Protein AF-A0A926ZG13-F1 (afdb_monomer)

Radius of gyration: 16.84 Å; Cα contacts (8 Å, |Δi|>4): 70; chains: 1; bounding box: 50×22×43 Å

pLDDT: mean 82.91, std 11.19, range [50.75, 96.88]

Sequence (94 aa):
MCYHIYGLPLATQLPKISGLRNSRSEYGIEIILTVAFLHYWIGISLDHVCEVMAFFTGLEVSKSQANALLNQLSHDWKQEYNTLAELLAQQLVI

Structure (mmCIF, N/CA/C/O backbone):
data_AF-A0A926ZG13-F1
#
_entry.id   AF-A0A926ZG13-F1
#
loop_
_atom_site.group_PDB
_atom_site.id
_atom_site.type_symbol
_atom_site.label_atom_id
_atom_site.label_alt_id
_atom_site.label_comp_id
_atom_site.label_asym_id
_atom_site.label_entity_id
_atom_site.label_seq_id
_atom_site.pdbx_PDB_ins_code
_atom_site.Cartn_x
_atom_site.Cartn_y
_atom_site.Cartn_z
_atom_site.occupancy
_atom_site.B_iso_or_equiv
_atom_site.auth_seq_id
_atom_site.auth_comp_id
_atom_site.auth_asym_id
_atom_site.auth_atom_id
_atom_site.pdbx_PDB_model_num
ATOM 1 N N . MET A 1 1 ? -9.470 -5.768 7.486 1.00 59.69 1 MET A N 1
ATOM 2 C CA . MET A 1 1 ? -9.445 -5.496 8.940 1.00 59.69 1 MET A CA 1
ATOM 3 C C . MET A 1 1 ? -8.878 -4.100 9.157 1.00 59.69 1 MET A C 1
ATOM 5 O O . MET A 1 1 ? -7.886 -3.782 8.516 1.00 59.69 1 MET A O 1
ATOM 9 N N . CYS A 1 2 ? -9.521 -3.267 9.978 1.00 63.91 2 CYS A N 1
ATOM 10 C CA . CYS A 1 2 ? -9.037 -1.930 10.342 1.00 63.91 2 CYS A CA 1
ATOM 11 C C . CYS A 1 2 ? -8.673 -1.939 11.832 1.00 63.91 2 CYS A C 1
ATOM 13 O O . CYS A 1 2 ? -9.496 -2.327 12.668 1.00 63.91 2 CYS A O 1
ATOM 15 N N . TYR A 1 3 ? -7.434 -1.579 12.159 1.00 66.38 3 TYR A N 1
ATOM 16 C CA . TYR A 1 3 ? -6.916 -1.641 13.521 1.00 66.38 3 TYR A CA 1
ATOM 17 C C . TYR A 1 3 ? -7.189 -0.335 14.264 1.00 66.38 3 TYR A C 1
ATOM 19 O O . TYR A 1 3 ? -6.785 0.739 13.829 1.00 66.38 3 TYR A O 1
ATOM 27 N N . HIS A 1 4 ? -7.821 -0.443 15.431 1.00 68.56 4 HIS A N 1
ATOM 28 C CA . HIS A 1 4 ? -7.948 0.664 16.374 1.00 68.56 4 HIS A CA 1
ATOM 29 C C . HIS A 1 4 ? -6.935 0.458 17.498 1.00 68.56 4 HIS A C 1
ATOM 31 O O . HIS A 1 4 ? -7.077 -0.443 18.324 1.00 68.56 4 HIS A O 1
ATOM 37 N N . ILE A 1 5 ? -5.874 1.265 17.493 1.00 68.12 5 ILE A N 1
ATOM 38 C CA . ILE A 1 5 ? -4.771 1.159 18.450 1.00 68.12 5 ILE A CA 1
ATOM 39 C C . ILE A 1 5 ? -5.004 2.173 19.569 1.00 68.12 5 ILE A C 1
ATOM 41 O O . ILE A 1 5 ? -4.999 3.380 19.332 1.00 68.12 5 ILE A O 1
ATOM 45 N N . TYR A 1 6 ? -5.182 1.687 20.796 1.00 68.56 6 TYR A N 1
ATOM 46 C CA . TYR A 1 6 ? -5.360 2.534 21.973 1.00 68.56 6 TYR A CA 1
ATOM 47 C C . TYR A 1 6 ? -4.044 2.669 22.744 1.00 68.56 6 TYR A C 1
ATOM 49 O O . TYR A 1 6 ? -3.382 1.678 23.051 1.00 68.56 6 TYR A O 1
ATOM 57 N N . GLY A 1 7 ? -3.662 3.911 23.047 1.00 67.94 7 GLY A N 1
ATOM 58 C CA . GLY A 1 7 ? -2.526 4.232 23.909 1.00 67.94 7 GLY A CA 1
ATOM 59 C C . GLY A 1 7 ? -2.949 4.452 25.362 1.00 67.94 7 GLY A C 1
ATOM 60 O O . GLY A 1 7 ? -4.108 4.755 25.646 1.00 67.94 7 GLY A O 1
ATOM 61 N N . LEU A 1 8 ? -1.997 4.338 26.291 1.00 75.00 8 LEU A N 1
ATOM 62 C CA . LEU A 1 8 ? -2.204 4.766 27.677 1.00 75.00 8 LEU A CA 1
ATOM 63 C C . LEU A 1 8 ? -2.370 6.301 27.736 1.00 75.00 8 LEU A C 1
ATOM 65 O O . LEU A 1 8 ? -1.646 6.996 27.023 1.00 75.00 8 LEU A O 1
ATOM 69 N N . PRO A 1 9 ? -3.228 6.850 28.621 1.00 69.75 9 PRO A N 1
ATOM 70 C CA . PRO A 1 9 ? -3.564 8.284 28.648 1.00 69.75 9 PRO A CA 1
ATOM 71 C C . PRO A 1 9 ? -2.377 9.245 28.837 1.00 69.75 9 PRO A C 1
ATOM 73 O O . PRO A 1 9 ? -2.476 10.419 28.502 1.00 69.75 9 PRO A O 1
ATOM 76 N N . LEU A 1 10 ? -1.264 8.755 29.391 1.00 72.00 10 LEU A N 1
ATOM 77 C CA . LEU A 1 10 ? -0.052 9.519 29.716 1.00 72.00 10 LEU A CA 1
ATOM 78 C C . LEU A 1 10 ? 1.144 9.177 28.813 1.00 72.00 10 LEU A C 1
ATOM 80 O O . LEU A 1 10 ? 2.229 9.724 28.999 1.00 72.00 10 LEU A O 1
ATOM 84 N N . ALA A 1 11 ? 0.982 8.255 27.862 1.00 67.75 11 ALA A N 1
ATOM 85 C CA . ALA A 1 11 ? 2.075 7.837 26.996 1.00 67.75 11 ALA A CA 1
ATOM 86 C C . ALA A 1 11 ? 2.246 8.815 25.825 1.00 67.75 11 ALA A C 1
ATOM 88 O O . ALA A 1 11 ? 1.384 8.929 24.957 1.00 67.75 11 ALA A O 1
ATOM 89 N N . THR A 1 12 ? 3.399 9.485 25.765 1.00 66.50 12 THR A N 1
ATOM 90 C CA . THR A 1 12 ? 3.756 10.419 24.681 1.00 66.50 12 THR A CA 1
ATOM 91 C C . THR A 1 12 ? 4.008 9.710 23.345 1.00 66.50 12 THR A C 1
ATOM 93 O O . THR A 1 12 ? 3.954 10.331 22.283 1.00 66.50 12 THR A O 1
ATOM 96 N N . GLN A 1 13 ? 4.299 8.406 23.381 1.00 67.00 13 GLN A N 1
ATOM 97 C CA . GLN A 1 13 ? 4.580 7.588 22.205 1.00 67.00 13 GLN A CA 1
ATOM 98 C C . GLN A 1 13 ? 3.724 6.323 22.211 1.00 67.00 13 GLN A C 1
ATOM 100 O O . GLN A 1 13 ? 3.632 5.617 23.215 1.00 67.00 13 GLN A O 1
ATOM 105 N N . LEU A 1 14 ? 3.111 6.035 21.061 1.00 68.50 14 LEU A N 1
ATOM 106 C CA . LEU A 1 14 ? 2.393 4.786 20.841 1.00 68.50 14 LEU A CA 1
ATOM 107 C C . LEU A 1 14 ? 3.407 3.638 20.714 1.00 68.50 14 LEU A C 1
ATOM 109 O O . LEU A 1 14 ? 4.430 3.811 20.043 1.00 68.50 14 LEU A O 1
ATOM 113 N N . PRO A 1 15 ? 3.143 2.467 21.320 1.00 69.06 15 PRO A N 1
ATOM 114 C CA . PRO A 1 15 ? 4.036 1.322 21.205 1.00 69.06 15 PRO A CA 1
ATOM 115 C C . PRO A 1 15 ? 4.178 0.900 19.739 1.00 69.06 15 PRO A C 1
ATOM 117 O O . PRO A 1 15 ? 3.222 0.956 18.961 1.00 69.06 15 PRO A O 1
ATOM 120 N N . LYS A 1 16 ? 5.383 0.482 19.339 1.00 70.31 16 LYS A N 1
ATOM 121 C CA . LYS A 1 16 ? 5.616 -0.093 18.010 1.00 70.31 16 LYS A CA 1
ATOM 122 C C . LYS A 1 16 ? 5.078 -1.521 18.004 1.00 70.31 16 LYS A C 1
ATOM 124 O O . LYS A 1 16 ? 5.631 -2.393 18.665 1.00 70.31 16 LYS A O 1
ATOM 129 N N . ILE A 1 17 ? 3.986 -1.741 17.280 1.00 70.81 17 ILE A N 1
ATOM 130 C CA . ILE A 1 17 ? 3.360 -3.058 17.154 1.00 70.81 17 ILE A CA 1
ATOM 131 C C . ILE A 1 17 ? 3.969 -3.767 15.943 1.00 70.81 17 ILE A C 1
ATOM 133 O O . ILE A 1 17 ? 4.031 -3.200 14.853 1.00 70.81 17 ILE A O 1
ATOM 137 N N . SER A 1 18 ? 4.438 -4.999 16.140 1.00 68.44 18 SER A N 1
ATOM 138 C CA . SER A 1 18 ? 4.977 -5.822 15.053 1.00 68.44 18 SER A CA 1
ATOM 139 C C . SER A 1 18 ? 3.884 -6.140 14.026 1.00 68.44 18 SER A C 1
ATOM 141 O O . SER A 1 18 ? 2.765 -6.469 14.408 1.00 68.44 18 SER A O 1
ATOM 143 N N . GLY A 1 19 ? 4.196 -6.028 12.732 1.00 66.88 19 GLY A N 1
ATOM 144 C CA . GLY A 1 19 ? 3.247 -6.257 11.629 1.00 66.88 19 GLY A CA 1
ATOM 145 C C . GLY A 1 19 ? 2.453 -5.022 11.179 1.00 66.88 19 GLY A C 1
ATOM 146 O O . GLY A 1 19 ? 1.895 -5.020 10.084 1.00 66.88 19 GLY A O 1
ATOM 147 N N . LEU A 1 20 ? 2.460 -3.936 11.957 1.00 70.62 20 LEU A N 1
ATOM 148 C CA . LEU A 1 20 ? 1.938 -2.639 11.522 1.00 70.62 20 LEU A CA 1
ATOM 149 C C . LEU A 1 20 ? 3.058 -1.800 10.903 1.00 70.62 20 LEU A C 1
ATOM 151 O O . LEU A 1 20 ? 4.170 -1.750 11.432 1.00 70.62 20 LEU A O 1
ATOM 155 N N 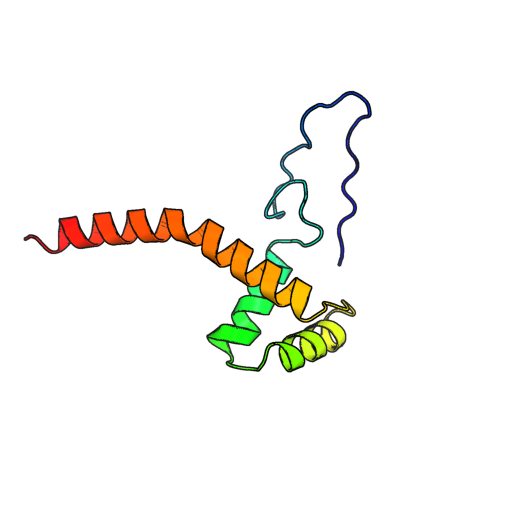. ARG A 1 21 ? 2.756 -1.089 9.807 1.00 70.06 21 ARG A N 1
ATOM 156 C CA . ARG A 1 21 ? 3.716 -0.174 9.159 1.00 70.06 21 ARG A CA 1
ATOM 157 C C . ARG A 1 21 ? 4.220 0.884 10.140 1.00 70.06 21 ARG A C 1
ATOM 159 O O . ARG A 1 21 ? 5.413 1.145 10.245 1.00 70.06 21 ARG A O 1
ATOM 166 N N . ASN A 1 22 ? 3.295 1.490 10.879 1.00 65.94 22 ASN A N 1
ATOM 167 C CA . ASN A 1 22 ? 3.595 2.378 11.992 1.00 65.94 22 ASN A CA 1
ATOM 168 C C . ASN A 1 22 ? 2.467 2.314 13.032 1.00 65.94 22 ASN A C 1
ATOM 170 O O . ASN A 1 22 ? 1.357 1.876 12.735 1.00 65.94 22 ASN A O 1
ATOM 174 N N . SER A 1 23 ? 2.733 2.796 14.247 1.00 61.97 23 SER A N 1
ATOM 175 C CA . SER A 1 23 ? 1.773 2.775 15.361 1.00 61.97 23 SER A CA 1
ATOM 176 C C . SER A 1 23 ? 0.525 3.648 15.156 1.00 61.97 23 SER A C 1
ATOM 178 O O . SER A 1 23 ? -0.300 3.737 16.058 1.00 61.97 23 SER A O 1
ATOM 180 N N . ARG A 1 24 ? 0.409 4.335 14.012 1.00 63.81 24 ARG A N 1
ATOM 181 C CA . ARG A 1 24 ? -0.711 5.210 13.631 1.00 63.81 24 ARG A CA 1
ATOM 182 C C . ARG A 1 24 ? -1.431 4.722 12.370 1.00 63.81 24 ARG A C 1
ATOM 184 O O . ARG A 1 24 ? -2.290 5.432 11.861 1.00 63.81 24 ARG A O 1
ATOM 191 N N . SER A 1 25 ? -1.045 3.571 11.822 1.00 67.81 25 SER A N 1
ATOM 192 C CA . SER A 1 25 ? -1.621 3.055 10.589 1.00 67.81 25 SER A CA 1
ATOM 193 C C . SER A 1 25 ? -2.887 2.280 10.917 1.00 67.81 25 SER A C 1
ATOM 195 O O . SER A 1 25 ? -2.877 1.392 11.765 1.00 67.81 25 SER A O 1
ATOM 197 N N . GLU A 1 26 ? -3.967 2.618 10.221 1.00 72.12 26 GLU A N 1
ATOM 198 C CA . GLU A 1 26 ? -5.260 1.931 10.312 1.00 72.12 26 GLU A CA 1
ATOM 199 C C . GLU A 1 26 ? -5.207 0.519 9.699 1.00 72.12 26 GLU A C 1
ATOM 201 O O . GLU A 1 26 ? -6.077 -0.312 9.960 1.00 72.12 26 GLU A O 1
ATOM 206 N N . TYR A 1 27 ? -4.168 0.227 8.910 1.00 78.12 27 TYR A N 1
ATOM 207 C CA . TYR A 1 27 ? -4.024 -1.011 8.156 1.00 78.12 27 TYR A CA 1
ATOM 208 C C . TYR A 1 27 ? -2.703 -1.717 8.472 1.00 78.12 27 TYR A C 1
ATOM 210 O O . TYR A 1 27 ? -1.652 -1.090 8.622 1.00 78.12 27 TYR A O 1
ATOM 218 N N . GLY A 1 28 ? -2.762 -3.046 8.542 1.00 79.94 28 GLY A N 1
ATOM 219 C CA . GLY A 1 28 ? -1.577 -3.894 8.616 1.00 79.94 28 GLY A CA 1
ATOM 220 C C . GLY A 1 28 ? -0.771 -3.863 7.319 1.00 79.94 28 GLY A C 1
ATOM 221 O O . GLY A 1 28 ? -1.264 -3.450 6.261 1.00 79.94 28 GLY A O 1
ATOM 222 N N . ILE A 1 29 ? 0.489 -4.295 7.393 1.00 84.19 29 ILE A N 1
ATOM 223 C CA . ILE A 1 29 ? 1.376 -4.334 6.224 1.00 84.19 29 ILE A CA 1
ATOM 224 C C . ILE A 1 29 ? 0.833 -5.261 5.126 1.00 84.19 29 ILE A C 1
ATOM 226 O O . ILE A 1 29 ? 1.024 -4.993 3.942 1.00 84.19 29 ILE A O 1
ATOM 230 N N . GLU A 1 30 ? 0.089 -6.302 5.499 1.00 86.56 30 GLU A N 1
ATOM 231 C CA . GLU A 1 30 ? -0.555 -7.240 4.583 1.00 86.56 30 GLU A CA 1
ATOM 232 C C . GLU A 1 30 ? -1.544 -6.555 3.635 1.00 86.56 30 GLU A C 1
ATOM 234 O O . GLU A 1 30 ? -1.614 -6.912 2.459 1.00 86.56 30 GLU A O 1
ATOM 239 N N . ILE A 1 31 ? -2.254 -5.521 4.099 1.00 89.38 31 ILE A N 1
ATOM 240 C CA . ILE A 1 31 ? -3.185 -4.755 3.262 1.00 89.38 31 ILE A CA 1
ATOM 241 C C . ILE A 1 31 ? -2.408 -3.951 2.221 1.00 89.38 31 ILE A C 1
ATOM 243 O O . ILE A 1 31 ? -2.749 -3.964 1.041 1.00 89.38 31 ILE A O 1
ATOM 247 N N . ILE A 1 32 ? -1.325 -3.300 2.643 1.00 89.69 32 ILE A N 1
ATOM 248 C CA . ILE A 1 32 ? -0.464 -2.497 1.767 1.00 89.69 32 ILE A CA 1
ATOM 249 C C . ILE A 1 32 ? 0.172 -3.378 0.688 1.00 89.69 32 ILE A C 1
ATOM 251 O O . ILE A 1 32 ? 0.151 -3.023 -0.491 1.00 89.69 32 ILE A O 1
ATOM 255 N N . LEU A 1 33 ? 0.687 -4.546 1.079 1.00 90.69 33 LEU A N 1
ATOM 256 C CA . LEU A 1 33 ? 1.285 -5.509 0.157 1.00 90.69 33 LEU A CA 1
ATOM 257 C C . LEU A 1 33 ? 0.255 -6.095 -0.809 1.00 90.69 33 LEU A C 1
ATOM 259 O O . LEU A 1 33 ? 0.552 -6.223 -1.992 1.00 90.69 33 LEU A O 1
ATOM 263 N N . THR A 1 34 ? -0.957 -6.399 -0.342 1.00 93.38 34 THR A N 1
ATOM 264 C CA . THR A 1 34 ? -2.027 -6.914 -1.210 1.00 93.38 34 THR A CA 1
ATOM 265 C C . THR A 1 34 ? -2.435 -5.872 -2.252 1.00 93.38 34 THR A C 1
ATOM 267 O O . THR A 1 34 ? -2.519 -6.193 -3.436 1.00 93.38 34 THR A O 1
ATOM 270 N N . VAL A 1 35 ? -2.611 -4.607 -1.850 1.00 93.88 35 VAL A N 1
ATOM 271 C CA . VAL A 1 35 ? -2.920 -3.502 -2.776 1.00 93.88 35 VAL A CA 1
ATOM 272 C C . VAL A 1 35 ? -1.791 -3.312 -3.796 1.00 93.88 35 VAL A C 1
ATOM 274 O O . VAL A 1 35 ? -2.065 -3.184 -4.988 1.00 93.88 35 VAL A O 1
ATOM 277 N N . ALA A 1 36 ? -0.527 -3.340 -3.360 1.00 94.56 36 ALA A N 1
ATOM 278 C CA . ALA A 1 36 ? 0.629 -3.221 -4.251 1.00 94.56 36 ALA A CA 1
ATOM 279 C C . ALA A 1 36 ? 0.744 -4.396 -5.227 1.00 94.56 36 ALA A C 1
ATOM 281 O O . ALA A 1 36 ? 0.991 -4.184 -6.412 1.00 94.56 36 ALA A O 1
ATOM 282 N N . PHE A 1 37 ? 0.516 -5.619 -4.754 1.00 94.88 37 PHE A N 1
ATOM 283 C CA . PHE A 1 37 ? 0.504 -6.814 -5.586 1.00 94.88 37 PHE A CA 1
ATOM 284 C C . PHE A 1 37 ? -0.589 -6.731 -6.656 1.00 94.88 37 PHE A C 1
ATO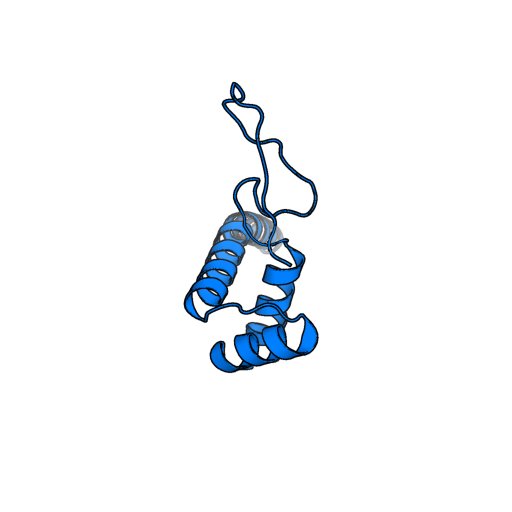M 286 O O . PHE A 1 37 ? -0.312 -6.883 -7.842 1.00 94.88 37 PHE A O 1
ATOM 293 N N . LEU A 1 38 ? -1.824 -6.416 -6.272 1.00 95.56 38 LEU A N 1
ATOM 294 C CA . LEU A 1 38 ? -2.922 -6.317 -7.229 1.00 95.56 38 LEU A CA 1
ATOM 295 C C . LEU A 1 38 ? -2.695 -5.186 -8.247 1.00 95.56 38 LEU A C 1
ATOM 297 O O . LEU A 1 38 ? -2.883 -5.386 -9.446 1.00 95.56 38 LEU A O 1
ATOM 301 N N . HIS A 1 39 ? -2.244 -4.013 -7.799 1.00 96.31 39 HIS A N 1
ATOM 302 C CA . HIS A 1 39 ? -2.070 -2.879 -8.701 1.00 96.31 39 HIS A CA 1
ATOM 303 C C . HIS A 1 39 ? -0.847 -3.015 -9.617 1.00 96.31 39 HIS A C 1
ATOM 305 O O . HIS A 1 39 ? -0.967 -2.839 -10.826 1.00 96.31 39 HIS A O 1
ATOM 311 N N . TYR A 1 40 ? 0.326 -3.329 -9.063 1.00 94.06 40 TYR A N 1
ATOM 312 C CA . TYR A 1 40 ? 1.583 -3.308 -9.816 1.00 94.06 40 TYR A CA 1
ATOM 313 C C . TYR A 1 40 ? 1.978 -4.666 -10.391 1.00 94.06 40 TYR A C 1
ATOM 315 O O . TYR A 1 40 ? 2.548 -4.709 -11.477 1.00 94.06 40 TYR A O 1
ATOM 323 N N . TRP A 1 41 ? 1.702 -5.767 -9.686 1.00 94.81 41 TRP A N 1
ATOM 324 C CA . TRP A 1 41 ? 2.091 -7.102 -10.151 1.00 94.81 41 TRP A CA 1
ATOM 325 C C . TRP A 1 41 ? 1.037 -7.717 -11.070 1.00 94.81 41 TRP A C 1
ATOM 327 O O . TRP A 1 41 ? 1.364 -8.216 -12.142 1.00 94.81 41 TRP A O 1
ATOM 337 N N . ILE A 1 42 ? -0.235 -7.670 -10.667 1.00 96.25 42 ILE A N 1
ATOM 338 C CA . ILE A 1 42 ? -1.349 -8.168 -11.488 1.00 96.25 42 ILE A CA 1
ATOM 339 C C . ILE A 1 42 ? -1.756 -7.141 -12.556 1.00 96.25 42 ILE A C 1
ATOM 341 O O . ILE A 1 42 ? -2.228 -7.525 -13.624 1.00 96.25 42 ILE A O 1
ATOM 345 N N . GLY A 1 43 ? -1.537 -5.846 -12.303 1.00 95.19 43 GLY A N 1
ATOM 346 C CA . GLY A 1 43 ? -1.741 -4.789 -13.295 1.00 95.19 43 GLY A CA 1
ATOM 347 C C . GLY A 1 43 ? -3.182 -4.286 -13.405 1.00 95.19 43 GLY A C 1
ATOM 348 O O . GLY A 1 43 ? -3.547 -3.719 -14.435 1.00 95.19 43 GLY A O 1
ATOM 349 N N . ILE A 1 44 ? -4.021 -4.493 -12.383 1.00 96.88 44 ILE A N 1
ATOM 350 C CA . ILE A 1 44 ? -5.405 -3.990 -12.392 1.00 96.88 44 ILE A CA 1
ATOM 351 C C . ILE A 1 44 ? -5.488 -2.538 -11.909 1.00 96.88 44 ILE A C 1
ATOM 353 O O . ILE A 1 44 ? -4.649 -2.054 -11.145 1.00 96.88 44 ILE A O 1
ATOM 357 N N . SER A 1 45 ? -6.520 -1.818 -12.358 1.00 96.25 45 SER A N 1
ATOM 358 C CA . SER A 1 45 ? -6.753 -0.436 -11.932 1.00 96.25 45 SER A CA 1
ATOM 359 C C . SER A 1 45 ? -7.027 -0.364 -10.429 1.00 96.25 45 SER A C 1
ATOM 361 O O . SER A 1 45 ? -7.585 -1.290 -9.846 1.00 96.25 45 SER A O 1
ATOM 363 N N . LEU A 1 46 ? -6.681 0.761 -9.796 1.00 93.62 46 LEU A N 1
ATOM 364 C CA . LEU A 1 46 ? -6.953 0.962 -8.369 1.00 93.62 46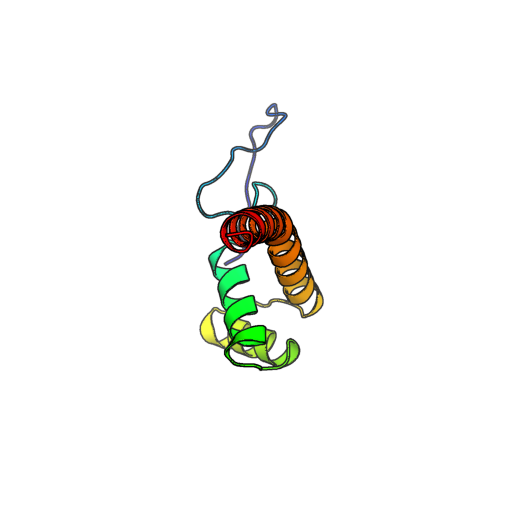 LEU A CA 1
ATOM 365 C C . LEU A 1 46 ? -8.442 0.838 -8.018 1.00 93.62 46 LEU A C 1
ATOM 367 O O . LEU A 1 46 ? -8.760 0.363 -6.936 1.00 93.62 46 LEU A O 1
ATOM 371 N N . ASP A 1 47 ? -9.340 1.224 -8.928 1.00 95.56 47 ASP A N 1
ATOM 372 C CA . ASP A 1 47 ? -10.783 1.054 -8.725 1.00 95.56 47 ASP A CA 1
ATOM 373 C C . ASP A 1 47 ? -11.137 -0.435 -8.589 1.00 95.56 47 ASP A C 1
ATOM 375 O O . ASP A 1 47 ? -11.836 -0.831 -7.660 1.00 95.56 47 ASP A O 1
ATOM 379 N N . HIS A 1 48 ? -10.557 -1.279 -9.444 1.00 95.88 48 HIS A N 1
ATOM 380 C CA . HIS A 1 48 ? -10.773 -2.718 -9.384 1.00 95.88 48 HIS A CA 1
ATOM 381 C C . HIS A 1 48 ? -10.058 -3.374 -8.193 1.00 95.88 48 HIS A C 1
ATOM 383 O O . HIS A 1 48 ? -10.571 -4.325 -7.611 1.00 95.88 48 HIS A O 1
ATOM 389 N N . VAL A 1 49 ? -8.905 -2.845 -7.760 1.00 96.25 49 VAL A N 1
ATOM 390 C CA . VAL A 1 49 ? -8.263 -3.277 -6.505 1.00 96.25 49 VAL A CA 1
ATOM 391 C C . VAL A 1 49 ? -9.212 -3.084 -5.325 1.00 96.25 49 VAL A C 1
ATOM 393 O O . VAL A 1 49 ? -9.351 -3.992 -4.511 1.00 96.25 49 VAL A O 1
ATOM 396 N N . CYS A 1 50 ? -9.882 -1.933 -5.232 1.00 95.19 50 CYS A N 1
ATOM 397 C CA . CYS A 1 50 ? -10.854 -1.661 -4.174 1.00 95.19 50 CYS A CA 1
ATOM 398 C C . CYS A 1 50 ? -12.009 -2.678 -4.181 1.00 95.19 50 CYS A C 1
ATOM 400 O O . CYS A 1 50 ? -12.364 -3.197 -3.124 1.00 95.19 50 CYS A O 1
ATOM 402 N N . GLU A 1 51 ? -12.542 -3.021 -5.358 1.00 95.88 51 GLU A N 1
ATOM 403 C CA . GLU A 1 51 ? -13.589 -4.044 -5.513 1.00 95.88 51 GLU A CA 1
ATOM 404 C C . GLU A 1 51 ? -13.109 -5.436 -5.080 1.00 95.88 51 GLU A C 1
ATOM 406 O O . GLU A 1 51 ? -13.790 -6.119 -4.317 1.00 95.88 51 GLU A O 1
ATOM 411 N N . VAL A 1 52 ? -11.914 -5.846 -5.514 1.00 95.06 52 VAL A N 1
ATOM 412 C CA . VAL A 1 52 ? -11.300 -7.136 -5.156 1.00 95.06 52 VAL A CA 1
ATOM 413 C C . VAL A 1 52 ? -11.051 -7.218 -3.648 1.00 95.06 52 VAL A C 1
ATOM 415 O O . VAL A 1 52 ? -11.365 -8.228 -3.017 1.00 95.06 52 VAL A O 1
ATOM 418 N N . MET A 1 53 ? -10.530 -6.145 -3.050 1.00 93.38 53 MET A N 1
ATOM 419 C CA . MET A 1 53 ? -10.310 -6.055 -1.606 1.00 93.38 53 MET A CA 1
ATOM 420 C C . MET A 1 53 ? -11.627 -6.173 -0.835 1.00 93.38 53 MET A C 1
ATOM 422 O O . MET A 1 53 ? -11.702 -6.957 0.117 1.00 93.38 53 MET A O 1
ATOM 426 N N . ALA A 1 54 ? -12.672 -5.462 -1.264 1.00 93.69 54 ALA A N 1
ATOM 427 C CA . ALA A 1 54 ? -13.995 -5.548 -0.655 1.00 93.69 54 ALA A CA 1
ATOM 428 C C . ALA A 1 54 ? -14.589 -6.958 -0.792 1.00 93.69 54 ALA A C 1
ATOM 430 O O . ALA A 1 54 ? -15.089 -7.509 0.186 1.00 93.69 54 ALA A O 1
ATOM 431 N N . PHE A 1 55 ? -14.464 -7.581 -1.964 1.00 93.44 55 PHE A N 1
ATOM 432 C CA . PHE A 1 55 ? -15.003 -8.913 -2.231 1.00 93.44 55 PHE A CA 1
ATOM 433 C C . PHE A 1 55 ? -14.343 -10.008 -1.381 1.00 93.44 55 PHE A C 1
ATOM 435 O O . PHE A 1 55 ? -15.038 -10.793 -0.740 1.00 93.44 55 PHE A O 1
ATOM 442 N N . PHE A 1 56 ? -13.008 -10.068 -1.348 1.00 89.81 56 PHE A N 1
ATOM 443 C CA . PHE A 1 56 ? -12.299 -11.158 -0.665 1.00 89.81 56 PHE A CA 1
ATOM 444 C C . PHE A 1 56 ? -12.117 -10.938 0.837 1.00 89.81 56 PHE A C 1
ATOM 446 O O . PHE A 1 56 ? -11.998 -11.910 1.581 1.00 89.81 56 PHE A O 1
ATOM 453 N N . THR A 1 57 ? -12.057 -9.684 1.295 1.00 86.81 57 THR A N 1
ATOM 454 C CA . THR A 1 57 ? -11.724 -9.371 2.698 1.00 86.81 57 THR A CA 1
ATOM 455 C C . THR A 1 57 ? -12.839 -8.653 3.453 1.00 86.81 57 THR A C 1
ATOM 457 O O . THR A 1 57 ? -12.712 -8.447 4.662 1.00 86.81 57 THR A O 1
ATOM 460 N N . GLY A 1 58 ? -13.909 -8.240 2.764 1.00 87.69 58 GLY A N 1
ATOM 461 C CA . GLY A 1 58 ? -14.962 -7.393 3.328 1.00 87.69 58 GLY A CA 1
ATOM 462 C C . GLY A 1 58 ? -14.488 -5.982 3.694 1.00 87.69 58 GLY A C 1
ATOM 463 O O . GLY A 1 58 ? -15.189 -5.273 4.410 1.00 87.69 58 GLY A O 1
ATOM 464 N N . LEU A 1 59 ? -13.280 -5.581 3.279 1.00 85.88 59 LEU A N 1
ATOM 465 C CA . LEU A 1 59 ? -12.688 -4.294 3.628 1.00 85.88 59 LEU A CA 1
ATOM 466 C C . LEU A 1 59 ? -12.967 -3.262 2.539 1.00 85.88 59 LEU A C 1
ATOM 468 O O . LEU A 1 59 ? -12.400 -3.328 1.448 1.00 85.88 59 LEU A O 1
ATOM 472 N N . GLU A 1 60 ? -13.785 -2.271 2.868 1.00 88.56 60 GLU A N 1
ATOM 473 C CA . GLU A 1 60 ? -14.029 -1.126 1.995 1.00 88.56 60 GLU A CA 1
ATOM 474 C C . GLU A 1 60 ? -12.848 -0.153 2.056 1.00 88.56 60 GLU A C 1
ATOM 476 O O . GLU A 1 60 ? -12.759 0.711 2.928 1.00 88.56 60 GLU A O 1
ATOM 481 N N . VAL A 1 61 ? -11.909 -0.313 1.126 1.00 87.12 61 VAL A N 1
ATOM 482 C CA . VAL A 1 61 ? -10.800 0.624 0.933 1.00 87.12 61 VAL A CA 1
ATOM 483 C C . VAL A 1 61 ? -11.179 1.577 -0.189 1.00 87.12 61 VAL A C 1
ATOM 485 O O . VAL A 1 61 ? -11.367 1.152 -1.325 1.00 87.12 61 VAL A O 1
ATOM 488 N N . SER A 1 62 ? -11.264 2.874 0.094 1.00 90.62 62 SER A N 1
ATOM 489 C CA . SER A 1 62 ? -11.459 3.876 -0.959 1.00 90.62 62 SER A CA 1
ATOM 490 C C . SER A 1 62 ? -10.211 4.011 -1.836 1.00 90.62 62 SER A C 1
ATOM 492 O O . SER A 1 62 ? -9.083 3.794 -1.387 1.00 90.62 62 SER A O 1
ATOM 494 N N . LYS A 1 63 ? -10.382 4.461 -3.082 1.00 92.06 63 LYS A N 1
ATOM 495 C CA . LYS A 1 63 ? -9.260 4.705 -4.003 1.00 92.06 63 LYS A CA 1
ATOM 496 C C . LYS A 1 63 ? -8.200 5.646 -3.420 1.00 92.06 63 LYS A C 1
ATOM 498 O O . LYS A 1 63 ? -7.006 5.436 -3.621 1.00 92.06 63 LYS A O 1
ATOM 503 N N . SER A 1 64 ? -8.622 6.681 -2.690 1.00 91.62 64 SER A N 1
ATOM 504 C CA . SER A 1 64 ? -7.711 7.6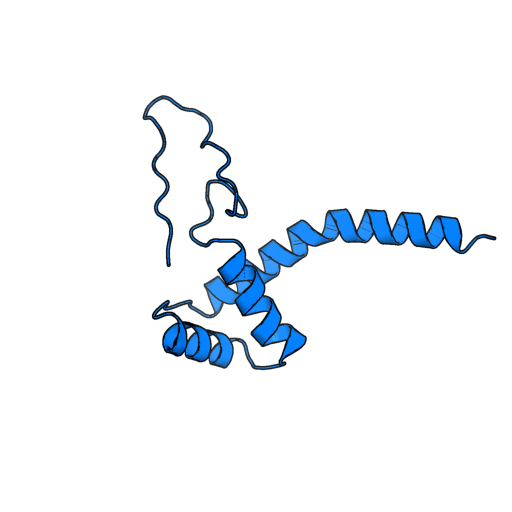27 -2.036 1.00 91.62 64 SER A CA 1
ATOM 505 C C . SER A 1 64 ? -6.897 6.955 -0.931 1.00 91.62 64 SER A C 1
ATOM 507 O O . SER A 1 64 ? -5.688 7.174 -0.863 1.00 91.62 64 SER A O 1
ATOM 509 N N . GLN A 1 65 ? -7.520 6.094 -0.119 1.00 90.38 65 GLN A N 1
ATOM 510 C CA . GLN A 1 65 ? -6.817 5.285 0.878 1.00 90.38 65 GLN A CA 1
ATOM 511 C C . GLN A 1 65 ? -5.846 4.308 0.213 1.00 90.38 65 GLN A C 1
ATOM 513 O O . GLN A 1 65 ? -4.685 4.264 0.605 1.00 90.38 65 GLN A O 1
ATOM 518 N N . ALA A 1 66 ? -6.269 3.588 -0.830 1.00 91.81 66 ALA A N 1
ATOM 519 C CA . ALA A 1 66 ? -5.397 2.677 -1.570 1.00 91.81 66 ALA A CA 1
ATOM 520 C C . ALA A 1 66 ? -4.171 3.409 -2.146 1.00 91.81 66 ALA A C 1
ATOM 522 O O . ALA A 1 66 ? -3.036 2.977 -1.957 1.00 91.81 66 ALA A O 1
ATOM 523 N N . ASN A 1 67 ? -4.377 4.578 -2.756 1.00 92.69 67 ASN A N 1
ATOM 524 C CA . ASN A 1 67 ? -3.288 5.416 -3.251 1.00 92.69 67 ASN A CA 1
ATOM 525 C C . ASN A 1 67 ? -2.373 5.918 -2.119 1.00 92.69 67 ASN A C 1
ATOM 527 O O . ASN A 1 67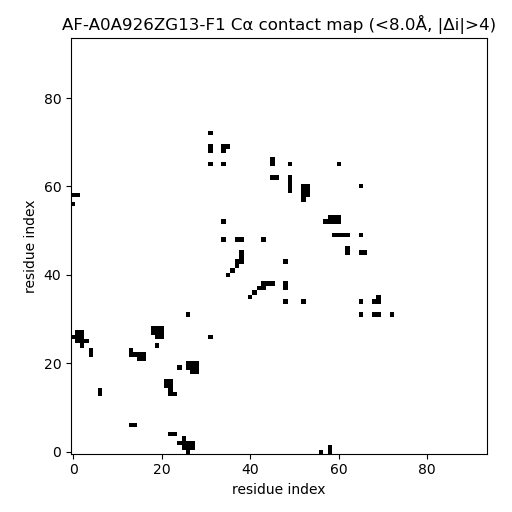 ? -1.152 5.942 -2.265 1.00 92.69 67 ASN A O 1
ATOM 531 N N . ALA A 1 68 ? -2.937 6.296 -0.968 1.00 90.88 68 ALA A N 1
ATOM 532 C CA . ALA A 1 68 ? -2.150 6.684 0.199 1.00 90.88 68 ALA A CA 1
ATOM 533 C C . ALA A 1 68 ? -1.279 5.524 0.707 1.00 90.88 68 ALA A C 1
ATOM 535 O O . ALA A 1 68 ? -0.110 5.750 1.011 1.00 90.88 68 ALA A O 1
ATOM 536 N N . LEU A 1 69 ? -1.801 4.292 0.739 1.00 90.12 69 LEU A N 1
ATOM 537 C CA . LEU A 1 69 ? -1.041 3.097 1.123 1.00 90.12 69 LEU A CA 1
ATOM 538 C C . LEU A 1 69 ? 0.129 2.832 0.167 1.00 90.12 69 LEU A C 1
ATOM 540 O O . LEU A 1 69 ? 1.236 2.553 0.623 1.00 90.12 69 LEU A O 1
ATOM 544 N N . LEU A 1 70 ? -0.077 2.986 -1.144 1.00 91.44 70 LEU A N 1
ATOM 545 C CA . LEU A 1 70 ? 0.994 2.826 -2.134 1.00 91.44 70 LEU A CA 1
ATOM 546 C C . LEU A 1 70 ? 2.061 3.924 -2.037 1.00 91.44 70 LEU A C 1
ATOM 548 O O . LEU A 1 70 ? 3.253 3.629 -2.107 1.00 91.44 70 LEU A O 1
ATOM 552 N N . ASN A 1 71 ? 1.658 5.178 -1.825 1.00 90.94 71 ASN A N 1
ATOM 553 C CA . ASN A 1 71 ? 2.599 6.283 -1.612 1.00 90.94 71 ASN A CA 1
ATOM 554 C C . ASN A 1 71 ? 3.426 6.085 -0.339 1.00 90.94 71 ASN A C 1
ATOM 556 O O . ASN A 1 71 ? 4.627 6.348 -0.319 1.00 90.94 71 ASN A O 1
ATOM 560 N N . GLN A 1 72 ? 2.785 5.594 0.719 1.00 87.00 72 GLN A N 1
ATOM 561 C CA . GLN A 1 72 ? 3.442 5.233 1.968 1.00 87.00 72 GLN A CA 1
ATOM 562 C C . GLN A 1 72 ? 4.471 4.117 1.764 1.00 87.00 72 GLN A C 1
ATOM 564 O O . GLN A 1 72 ? 5.611 4.271 2.195 1.00 87.00 72 GLN A O 1
ATOM 569 N N . LEU A 1 73 ? 4.102 3.051 1.048 1.00 87.75 73 LEU A N 1
ATOM 570 C CA . LEU A 1 73 ? 5.018 1.964 0.701 1.00 87.75 73 LEU A CA 1
ATOM 571 C C . LEU A 1 73 ? 6.218 2.470 -0.107 1.00 87.75 73 LEU A C 1
ATOM 573 O O . LEU A 1 73 ? 7.355 2.120 0.192 1.00 87.75 73 LEU A O 1
ATOM 577 N N . SER A 1 74 ? 5.975 3.322 -1.105 1.00 87.38 74 SER A N 1
ATOM 578 C CA . SER A 1 74 ? 7.034 3.911 -1.929 1.00 87.38 74 SER A CA 1
ATOM 579 C C . SER A 1 74 ? 8.011 4.747 -1.102 1.00 87.38 74 SER A C 1
ATOM 581 O O . SER A 1 74 ? 9.221 4.659 -1.306 1.00 87.38 74 SER A O 1
ATOM 583 N N . HIS A 1 75 ? 7.508 5.530 -0.144 1.00 86.44 75 HIS A N 1
ATOM 584 C CA . HIS A 1 75 ? 8.358 6.312 0.750 1.00 86.44 75 HIS A CA 1
ATOM 585 C C . HIS A 1 75 ? 9.239 5.418 1.628 1.00 86.44 75 HIS A C 1
ATOM 587 O O . HIS A 1 75 ? 10.440 5.665 1.722 1.00 86.44 75 HIS A O 1
ATOM 593 N N . ASP A 1 76 ? 8.661 4.363 2.207 1.00 82.38 76 ASP A N 1
ATOM 594 C CA . ASP A 1 76 ? 9.391 3.418 3.056 1.00 82.38 76 ASP A CA 1
ATOM 595 C C . ASP A 1 76 ? 10.479 2.677 2.255 1.00 82.38 76 ASP A C 1
ATOM 597 O O . ASP A 1 76 ? 11.597 2.497 2.731 1.00 82.38 76 ASP A O 1
ATOM 601 N N . TRP A 1 77 ? 10.193 2.312 1.001 1.00 82.38 77 TRP A N 1
ATOM 602 C CA . TRP A 1 77 ? 11.159 1.663 0.109 1.00 82.38 77 TRP A CA 1
ATOM 603 C C . TRP A 1 77 ? 12.245 2.586 -0.433 1.00 82.38 77 TRP A C 1
ATOM 605 O O . TRP A 1 77 ? 13.320 2.111 -0.791 1.00 82.38 77 TRP A O 1
ATOM 615 N N . LYS A 1 78 ? 12.001 3.897 -0.511 1.00 84.31 78 LYS A N 1
ATOM 616 C CA . LYS A 1 78 ? 12.949 4.839 -1.119 1.00 84.31 78 L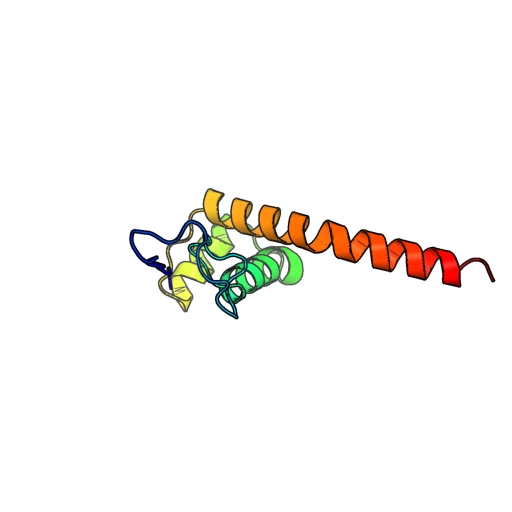YS A CA 1
ATOM 617 C C . LYS A 1 78 ? 14.304 4.840 -0.412 1.00 84.31 78 LYS A C 1
ATOM 619 O O . LYS A 1 78 ? 15.330 4.962 -1.075 1.00 84.31 78 LYS A O 1
ATOM 624 N N . GLN A 1 79 ? 14.309 4.699 0.913 1.00 78.81 79 GLN A N 1
ATOM 625 C CA . GLN A 1 79 ? 15.545 4.628 1.689 1.00 78.81 79 GLN A CA 1
ATOM 626 C C . GLN A 1 79 ? 16.350 3.369 1.339 1.00 78.81 79 GLN A C 1
ATOM 628 O O . GLN A 1 79 ? 17.518 3.476 0.977 1.00 78.81 79 GLN A O 1
ATOM 633 N N . GLU A 1 80 ? 15.707 2.202 1.377 1.00 79.38 80 GLU A N 1
ATOM 634 C CA . GLU A 1 80 ? 16.341 0.912 1.076 1.00 79.38 80 GLU A CA 1
ATOM 635 C C . GLU A 1 80 ? 16.812 0.829 -0.382 1.00 79.38 80 GLU A C 1
ATOM 637 O O . GLU A 1 80 ? 17.914 0.361 -0.664 1.00 79.38 80 GLU A O 1
ATOM 642 N N . TYR A 1 81 ? 16.012 1.345 -1.320 1.00 81.69 81 TYR A N 1
ATOM 643 C CA . TYR A 1 81 ? 16.373 1.402 -2.734 1.00 81.69 81 TYR A CA 1
ATOM 644 C C . TYR A 1 81 ? 17.662 2.194 -2.959 1.00 81.69 81 TYR A C 1
ATOM 646 O O . TYR A 1 81 ? 18.536 1.731 -3.688 1.00 81.69 81 TYR A O 1
ATOM 654 N N . ASN A 1 82 ? 17.801 3.364 -2.327 1.00 83.56 82 ASN A N 1
ATOM 655 C CA . ASN A 1 82 ? 19.005 4.182 -2.466 1.00 83.56 82 ASN A CA 1
ATOM 656 C C . ASN A 1 82 ? 20.241 3.429 -1.963 1.00 83.56 82 ASN A C 1
ATOM 658 O O . ASN A 1 82 ? 21.257 3.401 -2.651 1.00 83.56 82 ASN A O 1
ATOM 662 N N . THR A 1 83 ? 20.134 2.758 -0.813 1.00 85.00 83 THR A N 1
ATOM 663 C CA . THR A 1 83 ? 21.227 1.947 -0.265 1.00 85.00 83 THR A CA 1
ATOM 664 C C . THR A 1 83 ? 21.605 0.796 -1.198 1.00 85.00 83 THR A C 1
ATOM 666 O O . THR A 1 83 ? 22.785 0.591 -1.474 1.00 85.00 83 THR A O 1
ATOM 669 N N . LEU A 1 84 ? 20.627 0.062 -1.736 1.00 85.12 84 LEU A N 1
ATOM 670 C CA . LEU A 1 84 ? 20.896 -1.017 -2.691 1.00 85.12 84 LEU A CA 1
ATOM 671 C C . LEU A 1 84 ? 21.512 -0.495 -3.993 1.00 85.12 84 LEU A C 1
ATOM 673 O O . LEU A 1 84 ? 22.445 -1.105 -4.512 1.00 85.12 84 LEU A O 1
ATOM 677 N N . ALA A 1 85 ? 21.028 0.635 -4.507 1.00 84.38 85 ALA A N 1
ATOM 678 C CA . ALA A 1 85 ? 21.571 1.266 -5.704 1.00 84.38 85 ALA A CA 1
ATOM 679 C C . ALA A 1 85 ? 23.029 1.712 -5.502 1.00 84.38 85 ALA A C 1
ATOM 681 O O . ALA A 1 85 ? 23.857 1.489 -6.383 1.00 84.38 85 ALA A O 1
ATOM 682 N N . GLU A 1 86 ? 23.363 2.282 -4.340 1.00 88.06 86 GLU A N 1
ATOM 683 C CA . GLU A 1 86 ? 24.738 2.643 -3.976 1.00 88.06 86 GLU A CA 1
ATOM 684 C C . GLU A 1 86 ? 25.650 1.413 -3.889 1.00 88.06 86 GLU A C 1
ATOM 686 O O . GLU A 1 86 ? 26.740 1.418 -4.461 1.00 88.06 86 GLU A O 1
ATOM 691 N N . LEU A 1 87 ? 25.198 0.340 -3.232 1.00 89.62 87 LEU A N 1
ATOM 692 C CA . LEU A 1 87 ? 25.960 -0.909 -3.128 1.00 89.62 87 LEU A CA 1
ATOM 693 C C . LEU A 1 87 ? 26.198 -1.549 -4.502 1.00 89.62 87 LEU A C 1
ATOM 695 O O . LEU A 1 87 ? 27.312 -1.985 -4.796 1.00 89.62 87 LEU A O 1
ATOM 699 N N . LEU A 1 88 ? 25.181 -1.573 -5.367 1.00 86.75 88 LEU A N 1
ATOM 700 C CA . LEU A 1 88 ? 25.317 -2.062 -6.740 1.00 86.75 88 LEU A CA 1
ATOM 701 C C . LEU A 1 88 ? 26.284 -1.195 -7.551 1.00 86.75 88 LEU A C 1
ATOM 703 O O . LEU A 1 88 ? 27.131 -1.734 -8.259 1.00 86.75 88 LEU A O 1
ATOM 707 N N . ALA A 1 89 ? 26.203 0.132 -7.422 1.00 88.44 89 ALA A N 1
ATOM 708 C CA . ALA A 1 89 ? 27.120 1.047 -8.095 1.00 88.44 89 ALA A CA 1
ATOM 709 C C . ALA A 1 89 ? 28.577 0.812 -7.663 1.00 88.44 89 ALA A C 1
ATOM 711 O O . ALA A 1 89 ? 29.464 0.795 -8.510 1.00 88.44 89 ALA A O 1
ATOM 712 N N . GLN A 1 90 ? 28.827 0.562 -6.374 1.00 85.62 90 GLN A N 1
ATOM 713 C CA . GLN A 1 90 ? 30.164 0.229 -5.868 1.00 85.62 90 GLN A CA 1
ATOM 714 C C . GLN A 1 90 ? 30.694 -1.103 -6.423 1.00 85.6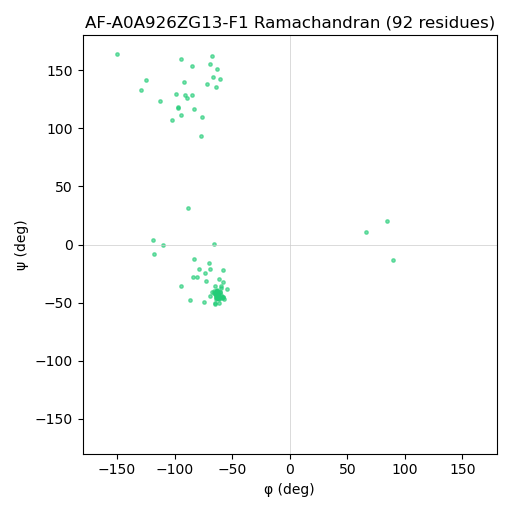2 90 GLN A C 1
ATOM 716 O O . GLN A 1 90 ? 31.887 -1.213 -6.690 1.00 85.62 90 GLN A O 1
ATOM 721 N N . GLN A 1 91 ? 29.828 -2.102 -6.628 1.00 84.38 91 GLN A N 1
ATOM 722 C CA . GLN A 1 91 ? 30.222 -3.391 -7.213 1.00 84.38 91 GLN A CA 1
ATOM 723 C C . GLN A 1 91 ? 30.390 -3.363 -8.739 1.00 84.38 91 GLN A C 1
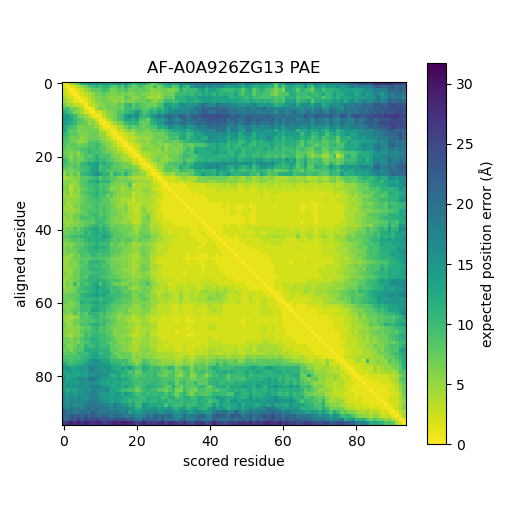ATOM 725 O O . GLN A 1 91 ? 31.071 -4.224 -9.286 1.00 84.38 91 GLN A O 1
ATOM 730 N N . LEU A 1 92 ? 29.790 -2.393 -9.433 1.00 78.69 92 LEU A N 1
ATOM 731 C CA . LEU A 1 92 ? 29.897 -2.231 -10.889 1.00 78.69 92 LEU A CA 1
ATOM 732 C C . LEU A 1 92 ? 31.166 -1.486 -11.339 1.00 78.69 92 LEU A C 1
ATOM 734 O O . LEU A 1 92 ? 31.473 -1.499 -12.526 1.00 78.69 92 LEU A O 1
ATOM 738 N N . VAL A 1 93 ? 31.906 -0.848 -10.426 1.00 71.12 93 VAL A N 1
ATOM 739 C CA . VAL A 1 93 ? 33.148 -0.099 -10.722 1.00 71.12 93 VAL A CA 1
ATOM 740 C C . VAL A 1 93 ? 34.399 -1.008 -10.659 1.00 71.12 93 VAL A C 1
ATOM 742 O O . VAL A 1 93 ? 35.488 -0.558 -10.317 1.00 71.12 93 VAL A O 1
ATOM 745 N N . ILE A 1 94 ? 34.264 -2.296 -10.993 1.00 50.75 94 ILE A N 1
ATOM 746 C CA . ILE A 1 94 ? 35.385 -3.259 -11.067 1.00 50.75 94 ILE A CA 1
ATOM 747 C C . ILE A 1 94 ? 35.846 -3.427 -12.515 1.00 50.75 94 ILE A C 1
ATOM 749 O O . ILE A 1 94 ? 34.974 -3.648 -13.385 1.00 50.75 94 ILE A O 1
#

Secondary structure (DSSP, 8-state):
----PPPPTT-SS----TTBSSTT-SSBHHHHHHHHIIIIII---HHHHHHHHHHHH-----HHHHHHHHHHHHHHHHHHHHHHH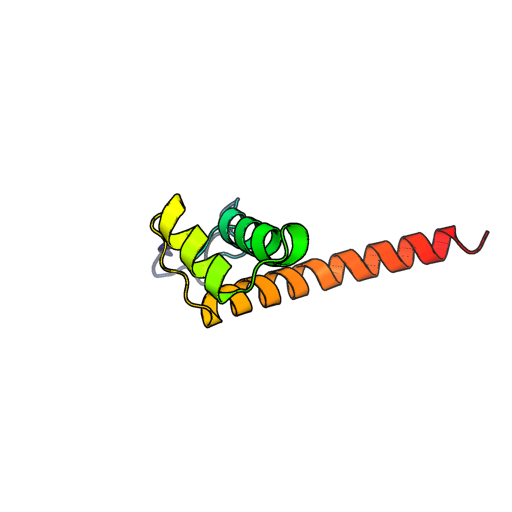HHHHHHH--

Solvent-accessible surface area (backbone atoms only — not comparable to full-atom values): 5582 Å² total; per-residue (Å²): 110,75,56,84,82,85,68,62,99,84,56,93,64,65,69,83,51,89,68,38,78,43,67,82,47,50,45,44,44,67,56,44,50,50,53,47,41,40,37,70,71,71,59,45,54,59,68,55,42,28,52,51,41,27,71,79,61,70,33,86,49,52,60,69,55,53,50,49,41,52,53,50,50,51,58,65,45,49,60,58,49,50,54,53,52,52,54,50,53,65,68,65,77,114

Mean predicted aligned error: 8.13 Å

Nearest PDB structures (foldseek):
  7sxq-assembly2_B  TM=5.466E-01  e=2.620E-01  Plasmodium falciparum 3D7
  5dkt-assembly1_A  TM=5.401E-01  e=4.071E-01  Plasmodium falciparum 3D7
  7sxq-assembly1_A  TM=5.445E-01  e=7.642E-01  Plasmodium falciparum 3D7
  5dku-assembly2_B  TM=5.401E-01  e=1.347E+00  Plasmodium falciparum 3D7
  5dku-assembly1_A  TM=5.383E-01  e=1.528E+00  Plasmodium falciparum 3D7

Foldseek 3Di:
DFDDQDDDPPDPDGDADPQCPGSPGRDGVVLLVQLCCVCPVVPDDLVVSQVVCCVPPVDRQDSVNSVVSPVSVCVVCVVVVVVVVVVVVVVVVD